Protein AF-A0A379S706-F1 (afdb_monomer_lite)

Secondary structure (DSSP, 8-state):
-EEEE-PPTT-HHHHHHHHHHHHHHHH-TT-EEEE-

Radius of gyration: 9.74 Å; chains: 1; bounding box: 20×13×25 Å

Structure (mmCIF, N/CA/C/O backbone):
data_AF-A0A379S706-F1
#
_entry.id   AF-A0A379S706-F1
#
loop_
_atom_site.group_PDB
_atom_site.id
_atom_site.type_symbol
_atom_site.label_atom_id
_atom_site.label_alt_id
_atom_site.label_comp_id
_atom_site.label_asym_id
_atom_site.label_entity_id
_atom_site.label_seq_id
_atom_site.pdbx_PDB_ins_code
_atom_site.Cartn_x
_atom_site.Cartn_y
_atom_site.Cartn_z
_atom_site.occupancy
_atom_site.B_iso_or_equiv
_atom_site.auth_seq_id
_atom_site.auth_comp_id
_atom_site.auth_asym_id
_atom_site.auth_atom_id
_atom_site.pdbx_PDB_model_num
ATOM 1 N N . MET A 1 1 ? -11.559 4.777 5.394 1.00 67.50 1 MET A N 1
ATOM 2 C CA . MET A 1 1 ? -11.538 5.053 3.938 1.00 67.50 1 MET A CA 1
ATOM 3 C C . MET A 1 1 ? -10.792 3.903 3.288 1.00 67.50 1 MET A C 1
ATOM 5 O O . MET A 1 1 ? -9.694 3.611 3.748 1.00 67.50 1 MET A O 1
ATOM 9 N N . PHE A 1 2 ? -11.393 3.215 2.318 1.00 70.44 2 PHE A N 1
ATOM 10 C CA . PHE A 1 2 ? -10.734 2.124 1.594 1.00 70.44 2 PHE A CA 1
ATOM 11 C C . PHE A 1 2 ? -10.066 2.713 0.352 1.00 70.44 2 PHE A C 1
ATOM 13 O O . PHE A 1 2 ? -10.733 3.390 -0.429 1.00 70.44 2 PHE A O 1
ATOM 20 N N . THR A 1 3 ? -8.754 2.530 0.212 1.00 71.62 3 THR A N 1
ATOM 21 C CA . THR A 1 3 ? -7.982 3.053 -0.922 1.00 71.62 3 THR A CA 1
ATOM 22 C C . THR A 1 3 ? -7.270 1.911 -1.633 1.00 71.62 3 THR A C 1
ATOM 24 O O . THR A 1 3 ? -6.672 1.036 -1.000 1.00 71.62 3 THR A O 1
ATOM 27 N N . VAL A 1 4 ? -7.368 1.926 -2.958 1.00 77.88 4 VAL A N 1
ATOM 28 C CA . VAL A 1 4 ? -6.780 0.925 -3.845 1.00 77.88 4 VAL A CA 1
ATOM 29 C C . VAL A 1 4 ? -5.797 1.654 -4.746 1.00 77.88 4 VAL A C 1
ATOM 31 O O . VAL A 1 4 ? -6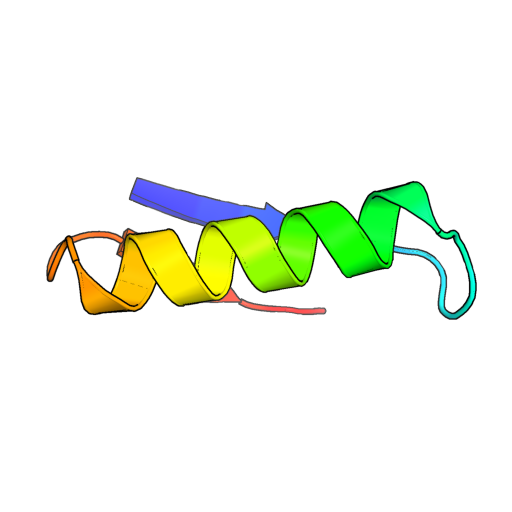.173 2.605 -5.433 1.00 77.88 4 VAL A O 1
ATOM 34 N N . ILE A 1 5 ? -4.528 1.250 -4.711 1.00 79.00 5 ILE A N 1
ATOM 35 C CA . ILE A 1 5 ? -3.480 1.849 -5.542 1.00 79.00 5 ILE A CA 1
ATOM 36 C C . ILE A 1 5 ? -3.240 0.919 -6.731 1.00 79.00 5 ILE A C 1
ATOM 38 O O . ILE A 1 5 ? -2.563 -0.094 -6.587 1.00 79.00 5 ILE A O 1
ATOM 42 N N . PHE A 1 6 ? -3.758 1.283 -7.906 1.00 78.50 6 PHE A N 1
ATOM 43 C CA . PHE A 1 6 ? -3.451 0.607 -9.171 1.00 78.50 6 PHE A CA 1
ATOM 44 C C . PHE A 1 6 ? -2.086 1.080 -9.681 1.00 78.50 6 PHE A C 1
ATOM 46 O O . PHE A 1 6 ? -1.975 2.042 -10.443 1.00 78.50 6 PHE A O 1
ATOM 53 N N . GLY A 1 7 ? -1.022 0.460 -9.175 1.00 75.06 7 GLY A N 1
ATOM 54 C CA . GLY A 1 7 ? 0.355 0.803 -9.516 1.00 75.06 7 GLY A CA 1
ATOM 55 C C . GLY A 1 7 ? 0.957 -0.143 -10.551 1.00 75.06 7 GLY A C 1
ATOM 56 O O . GLY A 1 7 ? 0.719 -1.345 -10.521 1.00 75.06 7 GLY A O 1
ATOM 57 N N . ARG A 1 8 ? 1.811 0.379 -11.438 1.00 75.69 8 ARG A N 1
ATOM 58 C CA . ARG A 1 8 ? 2.682 -0.465 -12.273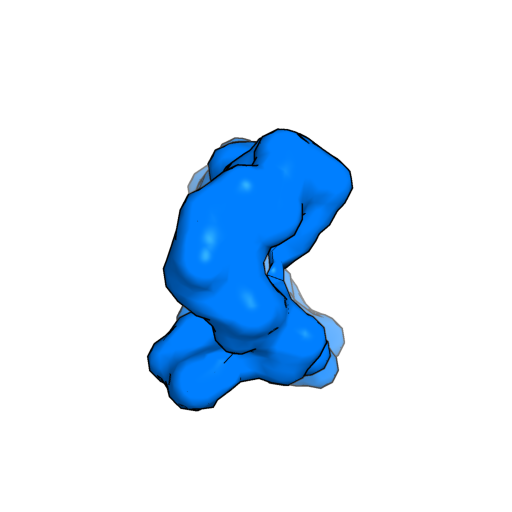 1.00 75.69 8 ARG A CA 1
ATOM 59 C C . ARG A 1 8 ? 3.944 -0.820 -11.473 1.00 75.69 8 ARG A C 1
ATOM 61 O O . ARG A 1 8 ? 4.564 0.109 -10.937 1.00 75.69 8 ARG A O 1
ATOM 68 N N . PRO A 1 9 ? 4.364 -2.098 -11.396 1.00 73.00 9 PRO A N 1
ATOM 69 C CA . PRO A 1 9 ? 5.607 -2.458 -10.718 1.00 73.00 9 PRO A CA 1
ATOM 70 C C . PRO A 1 9 ? 6.779 -1.712 -11.371 1.00 73.00 9 PRO A C 1
ATOM 72 O O . PRO A 1 9 ? 6.967 -1.785 -12.584 1.00 73.00 9 PRO A O 1
ATOM 75 N N . GLY A 1 10 ? 7.522 -0.936 -10.576 1.00 75.25 10 GLY A N 1
ATOM 76 C CA . GLY A 1 10 ? 8.672 -0.144 -11.033 1.00 75.25 10 GLY A CA 1
ATOM 77 C C . GLY A 1 10 ? 8.417 1.350 -11.280 1.00 75.25 10 GLY A C 1
ATOM 78 O O . GLY A 1 10 ? 9.372 2.080 -11.530 1.00 75.25 10 GLY A O 1
ATOM 79 N N . CYS A 1 11 ? 7.180 1.851 -11.175 1.00 84.06 11 CYS A N 1
ATOM 80 C CA . CYS A 1 11 ? 6.942 3.299 -11.221 1.00 84.06 11 CYS A CA 1
ATOM 81 C C . CYS A 1 11 ? 7.333 3.952 -9.876 1.00 84.06 11 CYS A C 1
ATOM 83 O O . CYS A 1 11 ? 6.716 3.625 -8.855 1.00 84.06 11 CYS A O 1
ATOM 85 N N . PRO A 1 12 ? 8.292 4.902 -9.840 1.00 83.69 12 PRO A N 1
ATOM 86 C CA . PRO A 1 12 ? 8.800 5.478 -8.588 1.00 83.69 12 PRO A CA 1
ATOM 87 C C . PRO A 1 12 ? 7.712 6.207 -7.786 1.00 83.69 12 PRO A C 1
ATOM 89 O O . PRO A 1 12 ? 7.741 6.219 -6.557 1.00 83.69 12 PRO A O 1
ATOM 92 N N . TYR A 1 13 ? 6.707 6.763 -8.466 1.00 85.12 13 TYR A N 1
ATOM 93 C CA . TYR A 1 13 ? 5.581 7.436 -7.819 1.00 85.12 13 TYR A CA 1
ATOM 94 C C . TYR A 1 13 ? 4.596 6.455 -7.175 1.00 85.12 13 TYR A C 1
ATOM 96 O O . TYR A 1 13 ? 4.120 6.711 -6.071 1.00 85.12 13 TYR A O 1
ATOM 104 N N . CYS A 1 14 ? 4.316 5.320 -7.824 1.00 84.69 14 CYS A N 1
ATOM 105 C CA . CYS A 1 14 ? 3.409 4.303 -7.287 1.00 84.69 14 CYS A CA 1
ATOM 106 C C . CYS A 1 14 ? 3.995 3.630 -6.036 1.00 84.69 14 CYS A C 1
ATOM 108 O O . CYS A 1 14 ? 3.274 3.400 -5.068 1.00 84.69 14 CYS A O 1
ATOM 110 N N . VAL A 1 15 ? 5.306 3.365 -6.032 1.00 85.06 15 VAL A N 1
ATOM 111 C CA . VAL A 1 15 ? 6.015 2.799 -4.871 1.00 85.06 15 VAL A CA 1
ATOM 112 C C . VAL A 1 15 ? 5.998 3.778 -3.698 1.00 85.06 15 VAL A C 1
ATOM 114 O O . VAL A 1 15 ? 5.594 3.416 -2.597 1.00 85.06 15 VAL A O 1
ATOM 117 N N . ARG A 1 16 ? 6.313 5.052 -3.950 1.00 86.75 16 ARG A N 1
ATOM 118 C CA . ARG A 1 16 ? 6.285 6.086 -2.910 1.00 86.75 16 ARG A CA 1
ATOM 119 C C . ARG A 1 16 ? 4.880 6.313 -2.341 1.00 86.75 16 ARG A C 1
ATOM 121 O O . ARG A 1 16 ? 4.728 6.538 -1.143 1.00 86.75 16 ARG A O 1
ATOM 128 N N . ALA A 1 17 ? 3.845 6.238 -3.182 1.00 86.12 17 ALA A N 1
ATOM 129 C CA . ALA A 1 17 ? 2.454 6.322 -2.739 1.00 86.12 17 ALA A CA 1
ATOM 130 C C . ALA A 1 17 ? 2.082 5.161 -1.803 1.00 86.12 17 ALA A C 1
ATOM 132 O O . ALA A 1 17 ? 1.409 5.388 -0.799 1.00 86.12 17 ALA A O 1
ATOM 133 N N . LYS A 1 18 ? 2.567 3.944 -2.086 1.00 83.12 18 LYS A N 1
ATOM 134 C CA . LYS A 1 18 ? 2.413 2.787 -1.197 1.00 83.12 18 LYS A CA 1
ATOM 135 C C . LYS A 1 18 ? 3.071 3.033 0.163 1.00 83.12 18 LYS A C 1
ATOM 137 O O . LYS A 1 18 ? 2.405 2.862 1.177 1.00 83.12 18 LYS A O 1
ATOM 142 N N . GLU A 1 19 ? 4.325 3.479 0.196 1.00 86.94 19 GLU A N 1
ATOM 143 C CA . GLU A 1 19 ? 5.050 3.720 1.457 1.00 86.94 19 GLU A CA 1
ATOM 144 C C . GLU A 1 19 ? 4.362 4.775 2.335 1.00 86.94 19 GLU A C 1
ATOM 146 O O . GLU A 1 19 ? 4.201 4.594 3.544 1.00 86.94 19 GLU A O 1
ATOM 151 N N . LEU A 1 20 ? 3.902 5.872 1.725 1.00 87.50 20 LEU A N 1
ATOM 152 C CA . LEU A 1 20 ? 3.150 6.913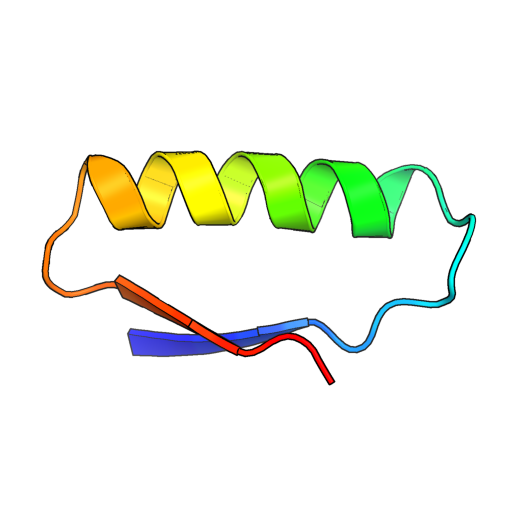 2.429 1.00 87.50 20 LEU A CA 1
ATOM 153 C C . LEU A 1 20 ? 1.845 6.371 3.008 1.00 87.50 20 LEU A C 1
ATOM 155 O O . LEU A 1 20 ? 1.470 6.711 4.128 1.00 87.50 20 LEU A O 1
ATOM 159 N N . ALA A 1 21 ? 1.161 5.521 2.253 1.00 85.44 21 ALA A N 1
ATOM 160 C CA . ALA A 1 21 ? -0.113 4.969 2.659 1.00 85.44 21 ALA A CA 1
ATOM 161 C C . ALA A 1 21 ? 0.041 3.850 3.713 1.00 85.44 21 ALA A C 1
ATOM 163 O O . ALA A 1 21 ? -0.808 3.736 4.596 1.00 85.44 21 ALA A O 1
ATOM 164 N N . GLU A 1 22 ? 1.145 3.093 3.717 1.00 84.56 22 GLU A N 1
ATOM 165 C CA . GLU A 1 22 ? 1.522 2.202 4.829 1.00 84.56 22 GLU A CA 1
ATOM 166 C C . GLU A 1 22 ? 1.799 2.992 6.113 1.00 84.56 22 GLU A C 1
ATOM 168 O O . GLU A 1 22 ? 1.279 2.647 7.176 1.00 84.56 22 GLU A O 1
ATOM 173 N N . LYS A 1 23 ? 2.537 4.105 6.019 1.00 87.25 23 LYS A N 1
ATOM 174 C CA . LYS A 1 23 ? 2.782 4.988 7.167 1.00 87.25 23 LYS A CA 1
ATOM 175 C C . LYS A 1 23 ? 1.473 5.547 7.738 1.00 87.25 23 LYS A C 1
ATOM 177 O O . LYS A 1 23 ? 1.246 5.486 8.945 1.00 87.25 23 LYS A O 1
ATOM 182 N N . LEU A 1 24 ? 0.570 5.987 6.860 1.00 85.31 24 LEU A N 1
ATOM 183 C CA . LEU A 1 24 ? -0.745 6.506 7.240 1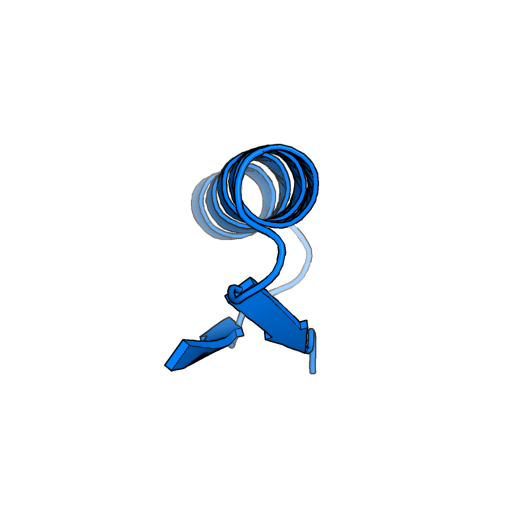.00 85.31 24 LEU A CA 1
ATOM 184 C C . LEU A 1 24 ? -1.663 5.428 7.839 1.00 85.31 24 LEU A C 1
ATOM 186 O O . LEU A 1 24 ? -2.409 5.717 8.773 1.00 85.31 24 LEU A O 1
ATOM 190 N N . SER A 1 25 ? -1.586 4.189 7.337 1.00 83.25 25 SER A N 1
ATOM 191 C CA . SER A 1 25 ? -2.290 3.025 7.905 1.00 83.25 25 SER A CA 1
ATOM 192 C C . SER A 1 25 ? -1.849 2.753 9.342 1.00 83.25 25 SER A C 1
ATOM 194 O O . SER A 1 25 ? -2.670 2.413 10.191 1.00 83.25 25 SER A O 1
ATOM 196 N N . ASN A 1 26 ? -0.553 2.923 9.619 1.00 82.25 26 ASN A N 1
ATOM 197 C CA . ASN A 1 26 ? 0.012 2.686 10.942 1.00 82.25 26 ASN A CA 1
ATOM 198 C C . ASN A 1 26 ? -0.383 3.788 11.943 1.00 82.25 26 ASN A C 1
ATOM 200 O O . ASN A 1 26 ? -0.733 3.503 13.085 1.00 82.25 26 ASN A O 1
ATOM 204 N N . GLU A 1 27 ? -0.394 5.051 11.505 1.00 84.81 27 GLU A N 1
ATOM 205 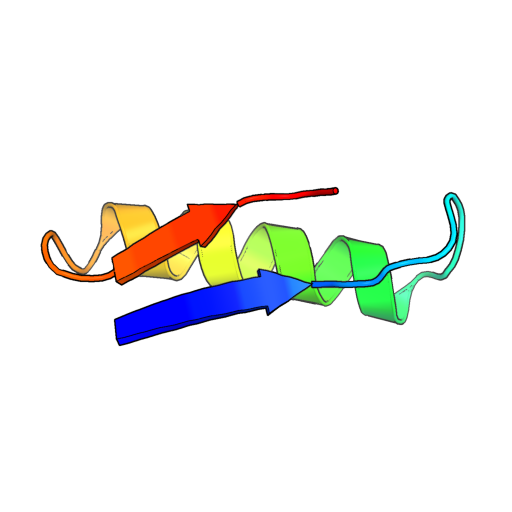C CA . GLU A 1 27 ? -0.816 6.183 12.344 1.00 84.81 27 GLU A CA 1
ATOM 206 C C . GLU A 1 27 ? -2.344 6.248 12.523 1.00 84.81 27 GLU A C 1
ATOM 208 O O . GLU A 1 27 ? -2.839 6.670 13.569 1.00 84.81 27 GLU A O 1
ATOM 213 N N . THR A 1 28 ? -3.118 5.797 11.531 1.00 79.12 28 THR A N 1
ATOM 214 C CA . THR A 1 28 ? -4.583 5.890 11.528 1.00 79.12 28 THR A CA 1
ATOM 215 C C . THR A 1 28 ? -5.234 4.515 11.391 1.00 79.12 28 THR A C 1
ATOM 217 O O . THR A 1 28 ? -5.442 4.015 10.288 1.00 79.12 28 THR A O 1
ATOM 220 N N . ARG A 1 29 ? -5.731 3.968 12.512 1.00 68.56 29 ARG A N 1
ATOM 221 C CA . ARG A 1 29 ? -6.489 2.692 12.596 1.00 68.56 29 ARG A CA 1
ATOM 222 C C . ARG A 1 29 ? -7.705 2.554 11.658 1.00 68.56 29 ARG A C 1
ATOM 224 O O . ARG A 1 29 ? -8.290 1.481 11.585 1.00 68.56 29 ARG A O 1
ATOM 231 N N . ARG A 1 30 ? -8.138 3.625 10.983 1.00 69.88 30 ARG A N 1
ATOM 232 C CA . ARG A 1 30 ? -9.291 3.645 10.055 1.00 69.88 30 ARG A CA 1
ATOM 233 C C . ARG A 1 30 ? -8.901 3.661 8.569 1.00 69.88 30 ARG A C 1
ATOM 235 O O . ARG A 1 30 ? -9.766 3.884 7.710 1.00 69.88 30 ARG A O 1
ATOM 242 N N . PHE A 1 31 ? -7.621 3.473 8.260 1.00 75.94 31 PHE A N 1
ATOM 24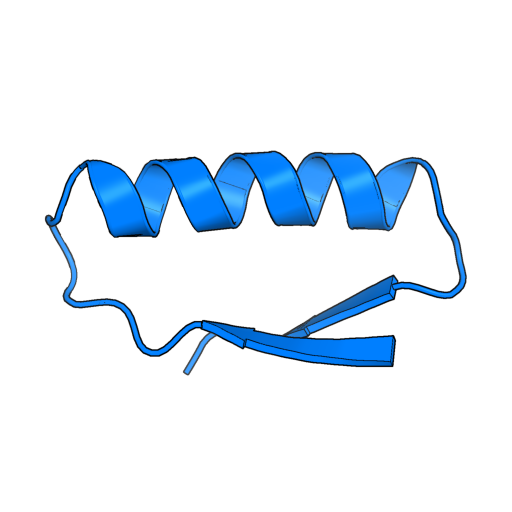3 C CA . PHE A 1 31 ? -7.099 3.473 6.901 1.00 75.94 31 PHE A CA 1
ATOM 244 C C . PHE A 1 31 ? -6.637 2.060 6.527 1.00 75.94 31 PHE A C 1
ATOM 246 O O . PHE A 1 31 ? -5.789 1.478 7.195 1.00 75.94 31 PHE A O 1
ATOM 253 N N . GLN A 1 32 ? -7.251 1.497 5.485 1.00 69.62 32 GLN A N 1
ATOM 254 C CA . GLN A 1 32 ? -7.015 0.127 5.034 1.00 69.62 32 GLN A CA 1
ATOM 255 C C . GLN A 1 32 ? -6.521 0.173 3.586 1.00 69.62 32 GLN A C 1
ATOM 257 O O . GLN A 1 32 ? -7.262 0.592 2.691 1.00 69.62 32 GLN A O 1
ATOM 262 N N . LEU A 1 33 ? -5.257 -0.213 3.387 1.00 76.75 33 LEU A N 1
ATOM 263 C CA . LEU A 1 33 ? -4.606 -0.292 2.081 1.00 76.75 33 LEU A CA 1
ATOM 264 C C . LEU A 1 33 ? -4.811 -1.683 1.473 1.00 76.75 33 LEU A C 1
ATOM 266 O O . LEU A 1 33 ? -4.522 -2.685 2.124 1.00 76.75 33 LEU A O 1
ATOM 270 N N . SER A 1 34 ? -5.249 -1.751 0.217 1.00 66.00 34 SER A N 1
ATOM 271 C CA . SER A 1 34 ? -5.212 -2.982 -0.577 1.00 66.00 34 SER A CA 1
ATOM 272 C C . SER A 1 34 ? -4.434 -2.716 -1.864 1.00 66.00 34 SER A C 1
ATOM 274 O O . SER A 1 34 ? -4.764 -1.802 -2.620 1.00 66.00 34 SER A O 1
ATOM 276 N N . LEU A 1 35 ? -3.348 -3.464 -2.062 1.00 65.69 35 LEU A N 1
ATOM 277 C CA . LEU A 1 35 ? -2.531 -3.419 -3.272 1.00 65.69 35 LEU A CA 1
ATOM 278 C C . LEU A 1 35 ? -2.981 -4.558 -4.178 1.00 65.69 35 LEU A C 1
ATOM 280 O O . LEU A 1 35 ? -2.985 -5.709 -3.738 1.00 65.69 35 LEU A O 1
ATOM 284 N N . TYR A 1 36 ? -3.357 -4.211 -5.404 1.00 59.91 36 TYR A N 1
ATOM 285 C CA . TYR A 1 36 ? -3.790 -5.140 -6.441 1.00 59.91 36 TYR A CA 1
ATOM 286 C C . TYR A 1 36 ? -2.994 -4.886 -7.718 1.00 59.91 36 TYR A C 1
ATOM 288 O O . TYR A 1 36 ? -2.754 -3.692 -8.020 1.00 59.91 36 TYR A O 1
#

Sequence (36 aa):
MFTVIFGRPGCPYCVRAKELAEKLSNETRRFQLSLY

Organism: NCBI:txid59203

InterPro domains:
  IPR002109 Glutaredoxin [PF00462] (4-24)
  IPR011767 Glutaredoxin active site [PS00195] (5-20)
  IPR036249 Thioredoxin-like superfamily [SSF52833] (4-28)

Foldseek 3Di:
DEDEQPDDPPDPVSVVVVVVLVVVVVVDVPRDYDYD

pLDDT: mean 78.37, std 7.43, range [59.91, 87.5]